Protein AF-A0A843IJA6-F1 (afdb_monomer_lite)

Radius of gyration: 14.26 Å; chains: 1; bounding box: 46×31×28 Å

Sequence (102 aa):
MIEELKTSKLIMPVEIESDNDEIDESFRFRPVKIMDENKKTFIPLYSDDSEVHGHTSAIDIYTKDLANMIEDNPENINGVVINPFSKFNVELPMDSFLKIFK

Structure (mmCIF, N/CA/C/O backbone):
data_AF-A0A843IJA6-F1
#
_entry.id   AF-A0A843IJA6-F1
#
loop_
_atom_site.group_PDB
_atom_site.id
_atom_site.type_symbol
_atom_site.label_atom_id
_atom_site.label_alt_id
_atom_site.label_comp_id
_atom_site.label_asym_id
_atom_site.label_entity_id
_atom_site.label_seq_id
_atom_site.pdbx_PDB_ins_code
_atom_site.Cartn_x
_atom_site.Cartn_y
_atom_site.Cartn_z
_atom_site.occupancy
_atom_site.B_iso_or_equiv
_atom_site.auth_seq_id
_atom_site.auth_comp_id
_atom_site.auth_asym_id
_atom_site.auth_atom_id
_atom_site.pdbx_PDB_model_num
ATOM 1 N N . MET A 1 1 ? -14.363 -8.504 -0.768 1.00 54.94 1 MET A N 1
ATOM 2 C CA . MET A 1 1 ? -13.396 -7.417 -0.512 1.00 54.94 1 MET A CA 1
ATOM 3 C C . MET A 1 1 ? -12.498 -7.683 0.696 1.00 54.94 1 MET A C 1
ATOM 5 O O . MET A 1 1 ? -11.358 -8.040 0.469 1.00 54.94 1 MET A O 1
ATOM 9 N N . ILE A 1 2 ? -12.952 -7.594 1.959 1.00 56.69 2 ILE A N 1
ATOM 10 C CA . ILE A 1 2 ? -12.057 -7.856 3.120 1.00 56.69 2 ILE A CA 1
ATOM 11 C C . ILE A 1 2 ? -11.558 -9.310 3.153 1.00 56.69 2 ILE A C 1
ATOM 13 O O . I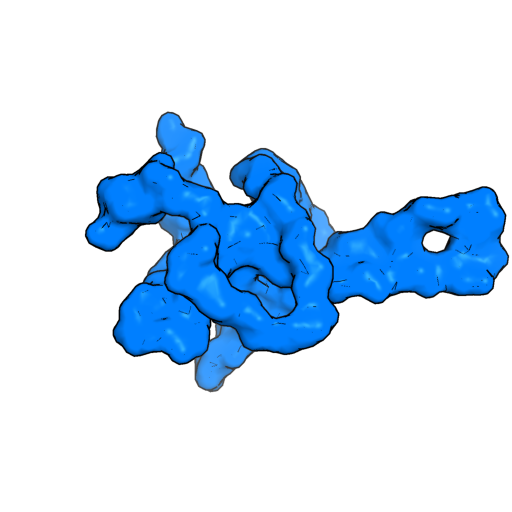LE A 1 2 ? -10.377 -9.539 3.371 1.00 56.69 2 ILE A O 1
ATOM 17 N N . GLU A 1 3 ? -12.431 -10.290 2.905 1.00 60.34 3 GLU A N 1
ATOM 18 C CA . GLU A 1 3 ? -12.026 -11.707 2.873 1.00 60.34 3 GLU A CA 1
ATOM 19 C C . GLU A 1 3 ? -11.083 -12.033 1.704 1.00 60.34 3 GLU A C 1
ATOM 21 O O . GLU A 1 3 ? -10.184 -12.845 1.860 1.00 60.34 3 GLU A O 1
ATOM 26 N N . GLU A 1 4 ? -11.227 -11.355 0.563 1.00 58.62 4 GLU A N 1
ATOM 27 C CA . GLU A 1 4 ? -10.324 -11.527 -0.588 1.00 58.62 4 GLU A CA 1
ATOM 28 C C . GLU A 1 4 ? -8.930 -10.960 -0.287 1.00 58.62 4 GLU A C 1
ATOM 30 O O . GLU A 1 4 ? -7.930 -11.591 -0.618 1.00 58.62 4 GLU A O 1
ATOM 35 N N . LEU A 1 5 ? -8.854 -9.825 0.423 1.00 62.31 5 LEU A N 1
ATOM 36 C CA . LEU A 1 5 ? -7.588 -9.246 0.890 1.00 62.31 5 LEU A CA 1
ATOM 37 C C . LEU A 1 5 ? -6.863 -10.116 1.922 1.00 62.31 5 LEU A C 1
ATOM 39 O O . LEU A 1 5 ? -5.648 -10.022 2.051 1.00 62.31 5 LEU A O 1
ATOM 43 N N . LYS A 1 6 ? -7.585 -10.954 2.675 1.00 64.12 6 LYS A N 1
ATOM 44 C CA . LYS A 1 6 ? -6.965 -11.875 3.640 1.00 64.12 6 LYS A CA 1
ATOM 45 C C . LYS A 1 6 ? -6.223 -13.0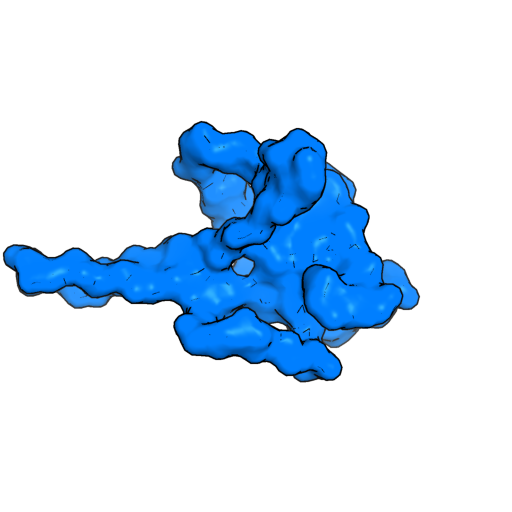25 2.964 1.00 64.12 6 LYS A C 1
ATOM 47 O O . LYS A 1 6 ? -5.358 -13.630 3.591 1.00 64.12 6 LYS A O 1
ATOM 52 N N . THR A 1 7 ? -6.591 -13.355 1.728 1.00 63.78 7 THR A N 1
ATOM 53 C CA . THR A 1 7 ? -6.003 -14.469 0.976 1.00 63.78 7 THR A CA 1
ATOM 54 C C . THR A 1 7 ? -5.085 -14.023 -0.158 1.00 63.78 7 THR A C 1
ATOM 56 O O . THR A 1 7 ? -4.353 -14.863 -0.675 1.00 63.78 7 THR A O 1
ATOM 59 N N . SER A 1 8 ? -5.113 -12.744 -0.547 1.00 68.00 8 SER A N 1
ATOM 60 C CA . SER A 1 8 ? -4.248 -12.202 -1.597 1.00 68.00 8 SER A CA 1
ATOM 61 C C . SER A 1 8 ? -2.857 -11.849 -1.072 1.00 68.00 8 SER A C 1
ATOM 63 O O . SER A 1 8 ? -2.673 -11.479 0.092 1.00 68.00 8 SER A O 1
ATOM 65 N N . LYS A 1 9 ? -1.854 -11.935 -1.950 1.00 76.62 9 LYS A N 1
ATOM 66 C CA . LYS A 1 9 ? -0.533 -11.361 -1.671 1.00 76.62 9 LYS A CA 1
ATOM 67 C C . LYS A 1 9 ? -0.547 -9.890 -2.055 1.00 76.62 9 LYS A C 1
ATOM 69 O O . LYS A 1 9 ? -0.935 -9.549 -3.168 1.00 76.62 9 LYS A O 1
ATOM 74 N N . LEU A 1 10 ? -0.131 -9.026 -1.134 1.00 79.94 10 LEU A N 1
ATOM 75 C CA . LEU A 1 10 ? 0.024 -7.601 -1.402 1.00 79.94 10 LEU A CA 1
ATOM 76 C C . LEU A 1 10 ? 1.480 -7.296 -1.741 1.00 79.94 10 LEU A C 1
ATOM 78 O O . LEU A 1 10 ? 2.386 -7.589 -0.967 1.00 79.94 10 LEU A O 1
ATOM 82 N N . ILE A 1 11 ? 1.673 -6.676 -2.895 1.00 83.00 11 ILE A N 1
ATOM 83 C CA . ILE A 1 11 ? 2.955 -6.317 -3.475 1.00 83.00 11 ILE A CA 1
ATOM 84 C C . ILE A 1 11 ? 3.141 -4.812 -3.324 1.00 83.00 11 ILE A C 1
ATOM 86 O O . ILE A 1 11 ? 2.307 -4.028 -3.787 1.00 83.00 11 ILE A O 1
ATOM 90 N N . MET A 1 12 ? 4.250 -4.404 -2.707 1.00 84.81 12 MET A N 1
ATOM 91 C CA . MET A 1 12 ? 4.619 -2.996 -2.607 1.00 84.81 12 MET A CA 1
ATOM 92 C C . MET A 1 12 ? 5.690 -2.658 -3.655 1.00 84.81 12 MET A C 1
ATOM 94 O O . MET A 1 12 ? 6.773 -3.251 -3.629 1.00 84.81 12 MET A O 1
ATOM 98 N N . PRO A 1 13 ? 5.425 -1.715 -4.575 1.00 83.94 13 PRO A N 1
ATOM 99 C CA . PRO A 1 13 ? 6.442 -1.213 -5.482 1.00 83.94 13 PRO A CA 1
ATOM 100 C C . PRO A 1 13 ? 7.457 -0.362 -4.716 1.00 83.94 13 PRO A C 1
ATOM 102 O O . PRO A 1 13 ? 7.097 0.494 -3.900 1.00 83.94 13 PRO A O 1
ATOM 105 N N . VAL A 1 14 ? 8.733 -0.572 -5.022 1.00 83.25 14 VAL A N 1
ATOM 106 C CA . VAL A 1 14 ? 9.833 0.203 -4.449 1.00 83.25 14 VAL A CA 1
ATOM 107 C C . VAL A 1 14 ? 10.720 0.790 -5.542 1.00 83.25 14 VAL A C 1
ATOM 109 O O . VAL A 1 14 ? 10.946 0.178 -6.590 1.00 83.25 14 VAL A O 1
ATOM 112 N N . GLU A 1 15 ? 11.234 1.982 -5.274 1.00 80.81 15 GLU A N 1
ATOM 113 C CA . GLU A 1 15 ? 12.359 2.577 -5.984 1.00 80.81 15 GLU A CA 1
ATOM 114 C C . GLU A 1 15 ? 13.657 2.058 -5.365 1.00 80.81 15 GLU A C 1
ATOM 116 O O . GLU A 1 15 ? 13.786 1.961 -4.140 1.00 80.81 15 GLU A O 1
ATOM 121 N N . ILE A 1 16 ? 14.605 1.694 -6.229 1.00 75.12 16 ILE A N 1
ATOM 122 C CA . ILE A 1 16 ? 15.925 1.216 -5.828 1.00 75.12 16 ILE A CA 1
ATOM 123 C C . ILE A 1 16 ? 16.924 2.322 -6.133 1.00 75.12 16 ILE A C 1
ATOM 125 O O . ILE A 1 16 ? 17.144 2.663 -7.296 1.00 75.12 16 ILE A O 1
ATOM 129 N N . GLU A 1 17 ? 17.546 2.848 -5.087 1.00 70.12 17 GLU A N 1
ATOM 130 C CA . GLU A 1 17 ? 18.701 3.729 -5.204 1.00 70.12 17 GLU A CA 1
ATOM 131 C C . GLU A 1 17 ? 19.970 2.916 -4.911 1.00 70.12 17 GLU A C 1
ATOM 133 O O . GLU A 1 17 ? 20.039 2.163 -3.934 1.00 70.12 17 GLU A O 1
ATOM 138 N N . SER A 1 18 ? 20.970 3.054 -5.782 1.00 61.56 18 SER A N 1
ATOM 139 C CA . SER A 1 18 ? 22.331 2.573 -5.549 1.00 61.56 18 SER A CA 1
ATOM 140 C C . SER A 1 18 ? 23.170 3.777 -5.138 1.00 61.56 18 SER A C 1
ATOM 142 O O . SER A 1 18 ? 23.319 4.718 -5.920 1.00 61.56 18 SER A O 1
ATOM 144 N N . ASP A 1 19 ? 23.702 3.755 -3.918 1.00 58.44 19 ASP A N 1
ATOM 145 C CA . ASP A 1 19 ? 24.738 4.704 -3.517 1.00 58.44 19 ASP A CA 1
ATOM 146 C C . ASP A 1 19 ? 26.025 4.297 -4.257 1.00 58.44 19 ASP A C 1
ATOM 148 O O . ASP A 1 19 ? 26.622 3.261 -3.983 1.00 58.44 19 ASP A O 1
ATOM 152 N N . ASN A 1 20 ? 26.405 5.066 -5.277 1.00 57.81 20 ASN A N 1
ATOM 153 C CA . ASN A 1 20 ? 27.426 4.683 -6.262 1.00 57.81 20 ASN A CA 1
ATOM 154 C C . ASN A 1 20 ? 28.875 4.999 -5.834 1.00 57.81 20 ASN A C 1
ATOM 156 O O . ASN A 1 20 ? 29.767 4.983 -6.680 1.00 57.81 20 ASN A O 1
ATOM 160 N N . ASP A 1 21 ? 29.123 5.292 -4.552 1.00 57.56 21 ASP A N 1
ATOM 161 C CA . ASP A 1 21 ? 30.400 5.875 -4.101 1.00 57.56 21 ASP A CA 1
ATOM 162 C C . ASP A 1 21 ? 31.119 5.127 -2.962 1.00 57.56 21 ASP A C 1
ATOM 164 O O . ASP A 1 21 ? 32.267 5.455 -2.660 1.00 57.56 21 ASP A O 1
ATOM 168 N N . GLU A 1 22 ? 30.535 4.088 -2.359 1.00 51.62 22 GLU A N 1
ATOM 169 C CA . GLU A 1 22 ? 31.228 3.280 -1.346 1.00 51.62 22 GLU A CA 1
ATOM 170 C C . GLU A 1 22 ? 31.141 1.786 -1.674 1.00 51.62 22 GLU A C 1
ATOM 172 O O . GLU A 1 22 ? 30.159 1.306 -2.232 1.00 51.62 22 GLU A O 1
ATOM 177 N N . ILE A 1 23 ? 32.201 1.040 -1.342 1.00 53.53 23 ILE A N 1
ATOM 178 C CA . ILE A 1 23 ? 32.294 -0.430 -1.432 1.00 53.53 23 ILE A CA 1
ATOM 179 C C . ILE A 1 23 ? 31.419 -1.045 -0.320 1.00 53.53 23 ILE A C 1
ATOM 181 O O . ILE A 1 23 ? 31.881 -1.811 0.521 1.00 53.53 23 ILE A O 1
ATOM 185 N N . ASP A 1 24 ? 30.162 -0.630 -0.266 1.00 50.09 24 ASP A N 1
ATOM 186 C CA . ASP A 1 24 ? 29.114 -1.191 0.563 1.00 50.09 24 ASP A CA 1
ATOM 187 C C . ASP A 1 24 ? 27.891 -1.322 -0.343 1.00 50.09 24 ASP A C 1
ATOM 189 O O . ASP A 1 24 ? 27.225 -0.344 -0.673 1.00 50.09 24 ASP A O 1
ATOM 193 N N . GLU A 1 25 ? 27.642 -2.540 -0.823 1.00 50.59 25 GLU A N 1
ATOM 194 C CA . GLU A 1 25 ? 26.567 -2.890 -1.763 1.00 50.59 25 GLU A CA 1
ATOM 195 C C . GLU A 1 25 ? 25.174 -2.823 -1.096 1.00 50.59 25 GLU A C 1
ATOM 197 O O . GLU A 1 25 ? 24.322 -3.695 -1.286 1.00 50.59 25 GLU A O 1
ATOM 202 N N . SER A 1 26 ? 24.923 -1.813 -0.262 1.00 53.00 26 SER A N 1
ATOM 203 C CA . SER A 1 26 ? 23.641 -1.624 0.401 1.00 53.00 26 SER A CA 1
ATOM 204 C C . SER A 1 26 ? 22.673 -0.905 -0.540 1.00 53.00 26 SER A C 1
ATOM 206 O O . SER A 1 26 ? 22.666 0.314 -0.696 1.00 53.00 26 SER A O 1
ATOM 208 N N . PHE A 1 27 ? 21.819 -1.683 -1.205 1.00 61.81 27 PHE A N 1
ATOM 209 C CA . PHE A 1 27 ? 20.677 -1.123 -1.922 1.00 61.81 27 PHE A CA 1
ATOM 210 C C . PHE A 1 27 ? 19.725 -0.454 -0.931 1.00 61.81 27 PHE A C 1
ATOM 212 O O . PHE A 1 27 ? 19.280 -1.077 0.040 1.00 61.81 27 PHE A O 1
ATOM 219 N N . ARG A 1 28 ? 19.369 0.807 -1.196 1.00 69.12 28 ARG A N 1
ATOM 220 C CA . ARG A 1 28 ? 18.309 1.494 -0.456 1.00 69.12 28 ARG A CA 1
ATOM 221 C C . ARG A 1 28 ? 17.000 1.329 -1.208 1.00 69.12 28 ARG A C 1
ATOM 223 O O . ARG A 1 28 ? 16.867 1.752 -2.355 1.00 69.12 28 ARG A O 1
ATOM 230 N N . PHE A 1 29 ? 16.030 0.720 -0.537 1.00 74.69 29 PHE A N 1
ATOM 231 C CA . PHE A 1 29 ? 14.683 0.529 -1.059 1.00 74.69 29 PHE A CA 1
ATOM 232 C C . PHE A 1 29 ? 13.754 1.575 -0.459 1.00 74.69 29 PHE A C 1
ATOM 234 O O . PHE A 1 29 ? 13.632 1.677 0.764 1.00 74.69 29 PHE A O 1
ATOM 241 N N . ARG A 1 30 ? 13.076 2.342 -1.312 1.00 77.31 30 ARG A N 1
ATOM 242 C CA . ARG A 1 30 ? 12.075 3.324 -0.884 1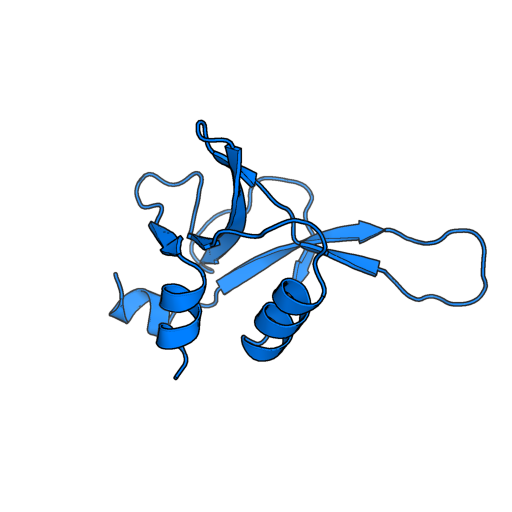.00 77.31 30 ARG A CA 1
ATOM 243 C C . ARG A 1 30 ? 10.711 2.958 -1.459 1.00 77.31 30 ARG A C 1
ATOM 245 O O . ARG A 1 30 ? 10.636 2.701 -2.656 1.00 77.31 30 ARG A O 1
ATOM 252 N N . PRO A 1 31 ? 9.626 2.932 -0.664 1.00 80.62 31 PRO A N 1
ATOM 253 C CA . PRO A 1 31 ? 8.292 2.714 -1.201 1.00 80.62 31 PRO A CA 1
ATOM 254 C C . PRO A 1 31 ? 7.972 3.819 -2.191 1.00 80.62 31 PRO A C 1
ATOM 256 O O . PRO A 1 31 ? 8.186 4.997 -1.887 1.00 80.62 31 PRO A O 1
ATOM 259 N N . VAL A 1 32 ? 7.412 3.444 -3.337 1.00 85.88 32 VAL A N 1
ATOM 260 C CA . VAL A 1 32 ? 6.761 4.431 -4.198 1.00 85.88 32 VAL A CA 1
ATOM 261 C C . VAL A 1 32 ? 5.633 5.070 -3.394 1.00 85.88 32 VAL A C 1
ATOM 263 O O . VAL A 1 32 ? 4.941 4.403 -2.624 1.00 85.88 32 VAL A O 1
ATOM 266 N N . LYS A 1 33 ? 5.437 6.372 -3.569 1.00 88.44 33 LYS A N 1
ATOM 267 C CA . LYS A 1 33 ? 4.356 7.121 -2.931 1.00 88.44 33 LYS A CA 1
ATOM 268 C C . LYS A 1 33 ? 3.501 7.758 -4.012 1.00 88.44 33 LYS A C 1
ATOM 270 O O . LYS A 1 33 ? 4.023 8.230 -5.019 1.00 88.44 33 LYS A O 1
ATOM 275 N N . ILE A 1 34 ? 2.193 7.796 -3.792 1.00 89.88 34 ILE A N 1
ATOM 276 C CA . ILE A 1 34 ? 1.278 8.579 -4.622 1.00 89.88 34 ILE A CA 1
ATOM 277 C C . ILE A 1 34 ? 0.583 9.632 -3.769 1.00 89.88 34 ILE A C 1
ATOM 279 O O . ILE A 1 34 ? 0.462 9.481 -2.553 1.00 89.88 34 ILE A O 1
ATOM 283 N N . MET A 1 35 ? 0.136 10.702 -4.414 1.00 92.06 35 MET A N 1
ATOM 284 C CA . MET A 1 35 ? -0.542 11.806 -3.754 1.00 92.06 35 MET A CA 1
ATOM 285 C C . MET A 1 35 ? -1.929 11.996 -4.364 1.00 92.06 35 MET A C 1
ATOM 287 O O . MET A 1 35 ? -2.060 12.013 -5.589 1.00 92.06 35 MET A O 1
ATOM 291 N N . ASP A 1 36 ? -2.947 12.130 -3.516 1.00 88.44 36 ASP A N 1
ATOM 292 C CA . ASP A 1 36 ? -4.307 12.441 -3.963 1.00 88.44 36 ASP A CA 1
ATOM 293 C C . ASP A 1 36 ? -4.484 13.944 -4.263 1.00 88.44 36 ASP A C 1
ATOM 295 O O . ASP A 1 36 ? -3.603 14.780 -4.032 1.00 88.44 36 ASP A O 1
ATOM 299 N N . GLU A 1 37 ? -5.665 14.316 -4.757 1.00 89.12 37 GLU A N 1
ATOM 300 C CA . GLU A 1 37 ? -6.032 15.715 -5.022 1.00 89.12 37 GLU A CA 1
ATOM 301 C C . GLU A 1 37 ? -6.025 16.610 -3.766 1.00 89.12 37 GLU A C 1
ATOM 303 O O . GLU A 1 37 ? -5.858 17.828 -3.864 1.00 89.12 37 GLU A O 1
ATOM 308 N N . ASN A 1 38 ? -6.147 16.010 -2.579 1.00 89.75 38 ASN A N 1
ATOM 309 C CA . ASN A 1 38 ? -6.127 16.682 -1.282 1.00 89.75 38 ASN A CA 1
ATOM 310 C C . ASN A 1 38 ? -4.719 16.756 -0.669 1.00 89.75 38 ASN A C 1
ATOM 312 O O . ASN A 1 38 ? -4.580 17.178 0.482 1.00 89.75 38 ASN A O 1
ATOM 316 N N . LYS A 1 39 ? -3.677 16.386 -1.428 1.00 90.06 39 LYS A N 1
ATOM 317 C CA . LYS A 1 39 ? -2.274 16.338 -0.991 1.00 90.06 39 LYS A CA 1
ATOM 318 C C . LYS A 1 39 ? -2.002 15.348 0.144 1.00 90.06 39 LYS A C 1
ATOM 320 O O . LYS A 1 39 ? -1.076 15.552 0.929 1.00 90.06 39 LYS A O 1
ATOM 325 N N . LYS A 1 40 ? -2.806 14.293 0.257 1.00 89.44 40 LYS A N 1
ATOM 326 C CA . LYS A 1 40 ? -2.524 13.168 1.147 1.00 89.44 40 LYS A CA 1
ATOM 327 C C . LYS A 1 40 ? -1.608 12.180 0.447 1.00 89.44 40 LYS A C 1
ATOM 329 O O . LYS A 1 40 ? -1.811 11.862 -0.723 1.00 89.44 40 LYS A O 1
ATOM 334 N N . THR A 1 41 ? -0.632 11.680 1.188 1.00 90.19 41 THR A N 1
ATOM 335 C CA . THR A 1 41 ? 0.375 10.745 0.697 1.00 90.19 41 THR A CA 1
ATOM 336 C C . THR A 1 41 ? -0.021 9.319 1.051 1.00 90.19 41 THR A C 1
ATOM 338 O O . THR A 1 41 ? -0.282 9.009 2.217 1.00 90.19 41 THR A O 1
ATOM 341 N N . PHE A 1 42 ? -0.021 8.438 0.053 1.00 89.25 42 PHE A N 1
ATOM 342 C CA . PHE A 1 42 ? -0.384 7.032 0.193 1.00 89.25 42 PHE A CA 1
ATOM 343 C C . PHE A 1 42 ? 0.704 6.109 -0.347 1.00 89.25 42 PHE A C 1
ATOM 345 O O . PHE A 1 42 ? 1.363 6.417 -1.343 1.00 89.25 42 PHE A O 1
ATOM 352 N N . ILE A 1 43 ? 0.838 4.942 0.284 1.00 88.75 43 ILE A N 1
ATOM 353 C CA . ILE A 1 43 ? 1.623 3.826 -0.253 1.00 88.75 43 ILE A CA 1
ATOM 354 C C . ILE A 1 43 ? 0.706 2.981 -1.152 1.00 88.75 43 ILE A C 1
ATOM 356 O O . ILE A 1 43 ? -0.306 2.468 -0.663 1.00 88.75 43 ILE A O 1
ATOM 360 N N . PRO A 1 44 ? 1.018 2.816 -2.446 1.00 88.56 44 PRO A N 1
ATOM 361 C CA . PRO A 1 44 ? 0.283 1.915 -3.312 1.00 88.56 44 PRO A CA 1
ATOM 362 C C . PRO A 1 44 ? 0.650 0.461 -2.998 1.00 88.56 44 PRO A C 1
ATOM 364 O O . PRO A 1 44 ? 1.823 0.121 -2.877 1.00 88.56 44 PRO A O 1
ATOM 367 N N . LEU A 1 45 ? -0.351 -0.406 -2.905 1.00 86.69 45 LEU A N 1
ATOM 368 C CA . LEU A 1 45 ? -0.197 -1.853 -2.792 1.00 86.69 45 LEU A CA 1
ATOM 369 C C . LEU A 1 45 ? -0.964 -2.515 -3.934 1.00 86.69 45 LEU A C 1
ATOM 371 O O . LEU A 1 45 ? -2.063 -2.083 -4.271 1.00 86.69 45 LEU A O 1
ATOM 375 N N . TYR A 1 46 ? -0.416 -3.570 -4.517 1.00 84.50 46 TYR A N 1
ATOM 376 C CA . TYR A 1 46 ? -1.067 -4.320 -5.588 1.00 84.50 46 TYR A CA 1
ATOM 377 C C . TYR A 1 46 ? -1.376 -5.727 -5.109 1.00 84.50 46 TYR A C 1
ATOM 379 O O . TYR A 1 46 ? -0.530 -6.356 -4.488 1.00 84.50 46 TYR A O 1
ATOM 387 N N . SER A 1 47 ? -2.571 -6.237 -5.385 1.00 79.81 47 SER A N 1
ATOM 388 C CA . SER A 1 47 ? -2.802 -7.677 -5.255 1.00 79.81 47 SER A CA 1
ATOM 389 C C . SER A 1 47 ? -2.022 -8.434 -6.333 1.00 79.81 47 SER A C 1
ATOM 391 O O . SER A 1 47 ? -1.789 -7.899 -7.415 1.00 79.81 47 SER A O 1
ATOM 393 N N . ASP A 1 48 ? -1.716 -9.698 -6.077 1.00 74.50 48 ASP A N 1
ATOM 394 C CA . ASP A 1 48 ? -1.154 -10.654 -7.038 1.00 74.50 48 ASP A CA 1
ATOM 395 C C . ASP A 1 48 ? -1.953 -10.797 -8.346 1.00 74.50 48 ASP A C 1
ATOM 397 O O . ASP A 1 48 ? -1.371 -11.110 -9.382 1.00 74.50 48 ASP A O 1
ATOM 401 N N . ASP A 1 49 ? -3.250 -10.487 -8.327 1.00 69.81 49 ASP A N 1
ATOM 402 C CA . ASP A 1 49 ? -4.119 -10.480 -9.514 1.00 69.81 49 ASP A CA 1
ATOM 403 C C . ASP A 1 49 ? -4.123 -9.150 -10.300 1.00 69.81 49 ASP A C 1
ATOM 405 O O . ASP A 1 49 ? -4.915 -8.974 -1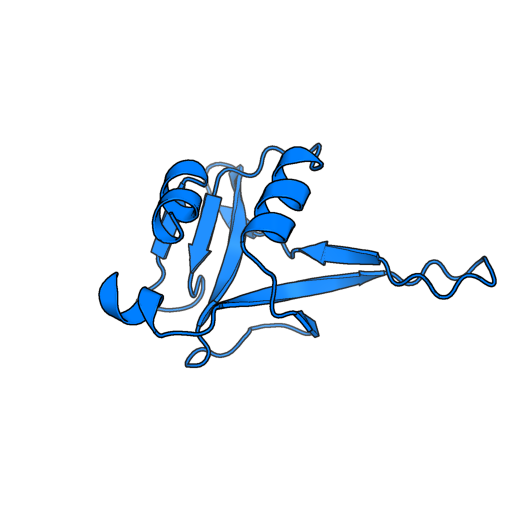1.229 1.00 69.81 49 ASP A O 1
ATOM 409 N N . SER A 1 50 ? -3.303 -8.163 -9.920 1.00 71.25 50 SER A N 1
ATOM 410 C CA . SER A 1 50 ? -3.275 -6.837 -10.557 1.00 71.25 50 SER A CA 1
ATOM 411 C C . SER A 1 50 ? -1.923 -6.513 -11.185 1.00 71.25 50 SER A C 1
ATOM 413 O O . SER A 1 50 ? -0.867 -6.805 -10.630 1.00 71.25 50 SER A O 1
ATOM 415 N N . GLU A 1 51 ? -1.957 -5.857 -12.347 1.00 69.25 51 GLU A N 1
ATOM 416 C CA . GLU A 1 51 ? -0.748 -5.362 -13.005 1.00 69.25 51 GLU A CA 1
ATOM 417 C C . GLU A 1 51 ? -0.166 -4.168 -12.236 1.00 69.25 51 GLU A C 1
ATOM 419 O O . GLU A 1 51 ? -0.859 -3.193 -11.932 1.00 69.25 51 GLU A O 1
ATOM 424 N N . VAL A 1 52 ? 1.133 -4.236 -11.943 1.00 70.25 52 VAL A N 1
ATOM 425 C CA . VAL A 1 52 ? 1.890 -3.117 -11.379 1.00 70.25 52 VAL A CA 1
ATOM 426 C C . VAL A 1 52 ? 2.289 -2.186 -12.522 1.00 70.25 52 VAL A C 1
ATOM 428 O O . VAL A 1 52 ? 3.002 -2.585 -13.443 1.00 70.25 52 VAL A O 1
ATOM 431 N N . HIS A 1 53 ? 1.835 -0.935 -12.482 1.00 64.19 53 HIS A N 1
ATOM 432 C CA . HIS A 1 53 ? 2.184 0.054 -13.500 1.00 64.19 53 HIS A CA 1
ATOM 433 C C . HIS A 1 53 ? 3.510 0.756 -13.149 1.00 64.19 53 HIS A C 1
ATOM 435 O O . HIS A 1 53 ? 3.580 1.475 -12.156 1.00 64.19 53 HIS A O 1
ATOM 441 N N . GLY A 1 54 ? 4.546 0.583 -13.983 1.00 61.81 54 GLY A N 1
ATOM 442 C CA . GLY A 1 54 ? 5.853 1.255 -13.857 1.00 61.81 54 GLY A CA 1
ATOM 443 C C . GLY A 1 54 ? 7.061 0.303 -13.873 1.00 61.81 54 GLY A C 1
ATOM 444 O O . GLY A 1 54 ? 6.910 -0.914 -13.913 1.00 61.81 54 GLY A O 1
ATOM 445 N N . HIS A 1 55 ? 8.282 0.852 -13.862 1.00 49.94 55 HIS A N 1
ATOM 446 C CA . HIS A 1 55 ? 9.529 0.090 -13.673 1.00 49.94 55 HIS A CA 1
ATOM 447 C C . HIS A 1 55 ? 9.861 -0.003 -12.184 1.00 49.94 55 HIS A C 1
ATOM 449 O O . HIS A 1 55 ? 10.773 0.658 -11.698 1.00 49.94 55 HIS A O 1
ATOM 455 N N . THR A 1 56 ? 9.085 -0.784 -11.444 1.00 54.62 56 THR A N 1
ATOM 456 C CA . THR A 1 56 ? 9.270 -0.930 -9.998 1.00 54.62 56 THR A CA 1
ATOM 457 C C . THR A 1 56 ? 9.626 -2.371 -9.690 1.00 54.62 56 THR A C 1
ATOM 459 O O . THR A 1 56 ? 8.937 -3.288 -10.138 1.00 54.62 56 THR A O 1
ATOM 462 N N . SER A 1 57 ? 10.689 -2.578 -8.919 1.00 56.84 57 SER A N 1
ATOM 463 C CA . SER A 1 57 ? 10.902 -3.884 -8.301 1.00 56.84 57 SER A CA 1
ATOM 464 C C . SER A 1 57 ? 9.838 -4.089 -7.221 1.00 56.84 57 SER A C 1
ATOM 466 O O . SER A 1 57 ? 9.367 -3.129 -6.609 1.00 56.84 57 SER A O 1
ATOM 468 N N . ALA A 1 58 ? 9.431 -5.336 -7.026 1.00 55.53 58 ALA A N 1
ATOM 469 C CA . ALA A 1 58 ? 8.408 -5.730 -6.071 1.00 55.53 58 ALA A CA 1
ATOM 470 C C . ALA A 1 58 ? 9.070 -6.447 -4.894 1.00 55.53 58 ALA A C 1
ATOM 472 O O . ALA A 1 58 ? 9.865 -7.363 -5.108 1.00 55.53 58 ALA A O 1
ATOM 473 N N . ILE A 1 59 ? 8.743 -6.042 -3.666 1.00 60.03 59 ILE A N 1
ATOM 474 C CA . ILE A 1 59 ? 9.173 -6.741 -2.452 1.00 60.03 59 ILE A CA 1
ATOM 475 C C . ILE A 1 59 ? 7.930 -7.200 -1.692 1.00 60.03 59 ILE A C 1
ATOM 477 O O . ILE A 1 59 ? 7.019 -6.407 -1.440 1.00 60.03 59 ILE A O 1
ATOM 481 N N . ASP A 1 60 ? 7.917 -8.479 -1.312 1.00 59.78 60 ASP A N 1
ATOM 482 C CA . ASP A 1 60 ? 7.009 -8.994 -0.288 1.00 59.78 60 ASP A CA 1
ATOM 483 C C . ASP A 1 60 ? 7.446 -8.393 1.053 1.00 59.78 60 ASP A C 1
ATOM 485 O O . ASP A 1 60 ? 8.504 -8.745 1.578 1.00 59.78 60 ASP A O 1
ATOM 489 N N . ILE A 1 61 ? 6.668 -7.453 1.594 1.00 63.03 61 ILE A N 1
ATOM 490 C CA . ILE A 1 61 ? 6.999 -6.791 2.859 1.00 63.03 61 ILE A CA 1
ATOM 491 C C . ILE A 1 61 ? 6.109 -7.312 3.984 1.00 63.03 61 ILE A C 1
ATOM 493 O O . ILE A 1 61 ? 4.886 -7.400 3.850 1.00 63.03 61 ILE A O 1
ATOM 497 N N . TYR A 1 62 ? 6.717 -7.652 5.121 1.00 64.38 62 TYR A N 1
ATOM 498 C CA . TYR A 1 62 ? 5.947 -7.978 6.313 1.00 64.38 62 TYR A CA 1
ATOM 499 C C . TYR A 1 62 ? 5.287 -6.712 6.856 1.00 64.38 62 TYR A C 1
ATOM 501 O O . TYR A 1 62 ? 5.875 -5.631 6.857 1.00 64.38 62 TYR A O 1
ATOM 509 N N . THR A 1 63 ? 4.085 -6.845 7.419 1.00 63.41 63 THR A N 1
ATOM 510 C CA . THR A 1 63 ? 3.341 -5.725 8.019 1.00 63.41 63 THR A CA 1
ATOM 511 C C . THR A 1 63 ? 4.164 -4.950 9.055 1.00 63.41 63 THR A C 1
ATOM 513 O O . THR A 1 63 ? 4.001 -3.742 9.198 1.00 63.41 63 THR A O 1
ATOM 516 N N . LYS A 1 64 ? 5.073 -5.633 9.765 1.00 63.88 64 LYS A N 1
ATOM 517 C CA . LYS A 1 64 ? 5.994 -5.014 10.725 1.00 63.88 64 LYS A CA 1
ATOM 518 C C . LYS A 1 64 ? 7.007 -4.088 10.050 1.00 63.88 64 LYS A C 1
ATOM 520 O O . LYS A 1 64 ? 7.260 -3.005 10.561 1.00 63.88 64 LYS A O 1
ATOM 525 N N . ASP A 1 65 ? 7.558 -4.500 8.916 1.00 66.50 65 ASP A N 1
ATOM 526 C CA . ASP A 1 65 ? 8.541 -3.703 8.184 1.00 66.50 65 ASP A CA 1
ATOM 527 C C . ASP A 1 65 ? 7.869 -2.477 7.570 1.00 66.50 65 ASP A C 1
ATOM 529 O O . ASP A 1 65 ? 8.395 -1.376 7.679 1.00 66.50 65 ASP A O 1
ATOM 533 N N . LEU A 1 66 ? 6.644 -2.630 7.054 1.00 70.19 66 LEU A N 1
ATOM 534 C CA . LEU A 1 66 ? 5.836 -1.493 6.620 1.00 70.19 66 LEU A CA 1
ATOM 535 C C . LEU A 1 66 ? 5.579 -0.503 7.767 1.00 70.19 66 LEU A C 1
ATOM 537 O O . LEU A 1 66 ? 5.731 0.699 7.573 1.00 70.19 66 LEU A O 1
ATOM 541 N N . ALA A 1 67 ? 5.211 -0.996 8.956 1.00 66.94 67 ALA A N 1
ATOM 542 C CA . ALA A 1 67 ? 4.989 -0.154 10.131 1.00 66.94 67 ALA A CA 1
ATOM 543 C C . ALA A 1 67 ? 6.253 0.632 10.516 1.00 66.94 67 ALA A C 1
ATOM 545 O O . ALA A 1 67 ? 6.180 1.847 10.675 1.00 66.94 67 ALA A O 1
ATOM 546 N N . ASN A 1 68 ? 7.412 -0.031 10.561 1.00 68.19 68 ASN A N 1
ATOM 547 C CA . ASN A 1 68 ? 8.691 0.630 10.828 1.00 68.19 68 ASN A CA 1
ATOM 548 C C . ASN A 1 68 ? 9.014 1.695 9.762 1.00 68.19 68 ASN A C 1
ATOM 550 O O . ASN A 1 68 ? 9.399 2.807 10.099 1.00 68.19 68 ASN A O 1
ATOM 554 N N . MET A 1 69 ? 8.779 1.406 8.474 1.00 68.62 69 MET A N 1
ATOM 555 C CA . MET A 1 69 ? 8.997 2.374 7.385 1.00 68.62 69 MET A CA 1
ATOM 556 C C . MET A 1 69 ? 8.105 3.616 7.475 1.00 68.62 69 MET A C 1
ATOM 558 O O . MET A 1 69 ? 8.448 4.658 6.911 1.00 68.62 69 MET A O 1
ATOM 562 N N . ILE A 1 70 ? 6.945 3.499 8.121 1.00 68.00 70 ILE A N 1
ATOM 563 C CA . ILE A 1 70 ? 6.042 4.622 8.382 1.00 68.00 70 ILE A CA 1
ATOM 564 C C . ILE A 1 70 ? 6.526 5.410 9.597 1.00 68.00 70 ILE A C 1
ATOM 566 O O . ILE A 1 70 ? 6.552 6.636 9.536 1.00 68.00 70 ILE A O 1
ATOM 570 N N . GLU A 1 71 ? 6.922 4.725 10.672 1.00 66.81 71 GLU A N 1
ATOM 571 C CA . GLU A 1 71 ? 7.455 5.359 11.886 1.00 66.81 71 GLU A CA 1
ATOM 572 C C . GLU A 1 71 ? 8.755 6.132 11.612 1.00 66.81 71 GLU A C 1
ATOM 574 O O . GLU A 1 71 ? 8.940 7.226 12.145 1.00 66.81 71 GLU A O 1
ATOM 579 N N . ASP A 1 72 ? 9.598 5.621 10.712 1.00 62.78 72 ASP A N 1
ATOM 580 C CA . ASP A 1 72 ? 10.872 6.234 10.323 1.00 62.78 72 ASP A CA 1
ATOM 581 C C . ASP A 1 72 ? 10.737 7.268 9.180 1.00 62.78 72 ASP A C 1
ATOM 583 O O . ASP A 1 72 ? 11.738 7.844 8.740 1.00 62.78 72 ASP A O 1
ATOM 587 N N . ASN A 1 73 ? 9.524 7.534 8.667 1.00 63.66 73 ASN A N 1
ATOM 588 C CA . ASN A 1 73 ? 9.325 8.460 7.547 1.00 63.66 73 ASN A CA 1
ATOM 589 C C . ASN A 1 73 ? 9.103 9.912 8.015 1.00 63.66 73 ASN A C 1
ATOM 591 O O . ASN A 1 73 ? 8.126 10.189 8.709 1.00 63.66 73 ASN A O 1
ATOM 595 N N . PRO A 1 74 ? 9.909 10.889 7.555 1.00 56.72 74 PRO A N 1
ATOM 596 C CA . PRO A 1 74 ? 9.662 12.310 7.824 1.00 56.72 74 PRO A CA 1
ATOM 597 C C . PRO A 1 74 ? 8.466 12.874 7.035 1.00 56.72 74 PRO A C 1
ATOM 599 O O . PRO A 1 74 ? 7.981 13.967 7.327 1.00 56.72 74 PRO A O 1
ATOM 602 N N . GLU A 1 75 ? 7.992 12.151 6.019 1.00 63.84 75 GLU A N 1
ATOM 603 C CA . GLU A 1 75 ? 6.824 12.521 5.226 1.00 63.84 75 GLU A CA 1
ATOM 604 C C . GLU A 1 75 ? 5.584 11.846 5.817 1.00 63.84 75 GLU A C 1
ATOM 606 O O . GLU A 1 75 ? 5.501 10.623 5.829 1.00 63.84 75 GLU A O 1
ATOM 611 N N . ASN A 1 76 ? 4.619 12.629 6.307 1.00 74.81 76 ASN A N 1
ATOM 612 C CA . ASN A 1 76 ? 3.375 12.130 6.906 1.00 74.81 76 ASN A CA 1
ATOM 613 C C . ASN A 1 76 ? 2.590 11.223 5.936 1.00 74.81 76 ASN A C 1
ATOM 615 O O . ASN A 1 76 ? 1.790 11.710 5.135 1.00 74.81 76 ASN A O 1
ATOM 619 N N . ILE A 1 77 ? 2.787 9.904 6.019 1.00 84.31 77 ILE A N 1
ATOM 620 C CA . ILE A 1 77 ? 2.023 8.915 5.249 1.00 84.31 77 ILE A CA 1
ATOM 621 C C . ILE A 1 77 ? 0.623 8.795 5.859 1.00 84.31 77 ILE A C 1
ATOM 623 O O . ILE A 1 77 ? 0.464 8.473 7.035 1.00 84.31 77 ILE A O 1
ATOM 627 N N . ASN A 1 78 ? -0.413 9.049 5.059 1.00 88.81 78 ASN A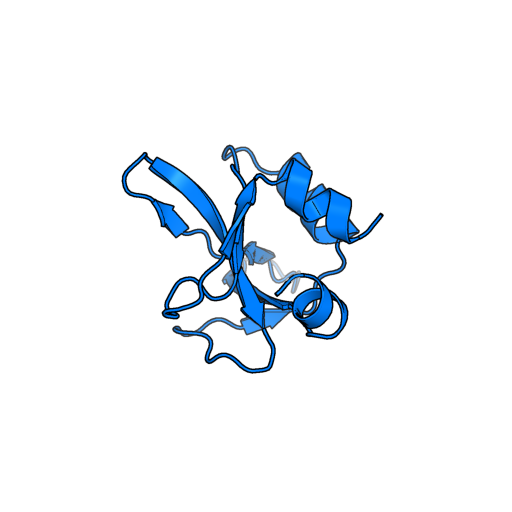 N 1
ATOM 628 C CA . ASN A 1 78 ? -1.801 9.058 5.524 1.00 88.81 78 ASN A CA 1
ATOM 629 C C . ASN A 1 78 ? -2.447 7.667 5.508 1.00 88.81 78 ASN A C 1
ATOM 631 O O . ASN A 1 78 ? -3.374 7.396 6.277 1.00 88.81 78 ASN A O 1
ATOM 635 N N . GLY A 1 79 ? -1.983 6.785 4.627 1.00 88.25 79 GLY A N 1
ATOM 636 C CA . GLY A 1 79 ? -2.602 5.487 4.433 1.00 88.25 79 GLY A CA 1
ATOM 637 C C . GLY A 1 79 ? -1.971 4.666 3.327 1.00 88.25 79 GLY A C 1
ATOM 638 O O . GLY A 1 79 ? -0.906 4.993 2.801 1.00 88.25 79 GLY A O 1
ATOM 639 N N . VAL A 1 80 ? -2.671 3.597 2.972 1.00 87.56 80 VAL A N 1
ATOM 640 C CA . VAL A 1 80 ? -2.359 2.775 1.808 1.00 87.56 80 VAL A CA 1
ATOM 641 C C . VAL A 1 80 ? -3.509 2.843 0.816 1.00 87.56 80 VAL A C 1
ATOM 643 O O . VAL A 1 80 ? -4.661 3.059 1.196 1.00 87.56 80 VAL A O 1
ATOM 646 N N . VAL A 1 81 ? -3.198 2.618 -0.450 1.00 89.12 81 VAL A N 1
ATOM 647 C CA . VAL A 1 81 ? -4.192 2.443 -1.503 1.00 89.12 81 VAL A CA 1
ATOM 648 C C . VAL A 1 81 ? -3.924 1.133 -2.219 1.00 89.12 81 VAL A C 1
ATOM 650 O O . VAL A 1 81 ? -2.833 0.904 -2.731 1.00 89.12 81 VAL A O 1
ATOM 653 N N . ILE A 1 82 ? -4.910 0.247 -2.231 1.00 85.75 82 ILE A N 1
ATOM 654 C CA . ILE A 1 82 ? -4.804 -1.062 -2.867 1.00 85.75 82 ILE A CA 1
ATOM 655 C C . ILE A 1 82 ? -5.340 -0.952 -4.291 1.00 85.75 82 ILE A C 1
ATOM 657 O O . ILE A 1 82 ? -6.440 -0.439 -4.491 1.00 85.75 82 ILE A O 1
ATOM 661 N N . ASN A 1 83 ? -4.577 -1.445 -5.266 1.00 86.12 83 ASN A N 1
ATOM 662 C CA . ASN A 1 83 ? -4.884 -1.422 -6.696 1.00 86.12 83 ASN A CA 1
ATOM 663 C C . ASN A 1 83 ? -5.290 -0.017 -7.198 1.00 86.12 83 ASN A C 1
ATOM 665 O O . ASN A 1 83 ? -6.356 0.121 -7.800 1.00 86.12 83 ASN A O 1
ATOM 669 N N . PRO A 1 84 ? -4.471 1.033 -6.976 1.00 84.19 84 PRO A N 1
ATOM 670 C CA . PRO A 1 84 ? -4.850 2.444 -7.168 1.00 84.19 84 PRO A CA 1
ATOM 671 C C . PRO A 1 84 ? -5.367 2.791 -8.568 1.00 84.19 84 PRO A C 1
ATOM 673 O O . PRO A 1 84 ? -6.211 3.669 -8.719 1.00 84.19 84 PRO A O 1
ATOM 676 N N . PHE A 1 85 ? -4.887 2.093 -9.596 1.00 84.56 85 PHE A N 1
ATOM 677 C CA . PHE A 1 85 ? -5.258 2.340 -10.993 1.00 84.56 85 PHE A CA 1
ATOM 678 C C . PHE A 1 85 ? -6.379 1.417 -11.500 1.00 84.56 85 PHE A C 1
ATOM 680 O O . PHE A 1 85 ? -6.756 1.462 -12.671 1.00 84.56 85 PHE A O 1
ATOM 687 N N . SER A 1 86 ? -6.942 0.592 -10.614 1.00 81.81 86 SER A N 1
ATOM 688 C CA . SER A 1 86 ? -8.096 -0.258 -10.893 1.00 81.81 86 SER A CA 1
ATOM 689 C C . SER A 1 86 ? -9.414 0.468 -10.615 1.00 81.81 86 SER A C 1
ATOM 691 O O . SER A 1 86 ? -9.511 1.361 -9.770 1.00 81.81 86 SER A O 1
ATOM 693 N N . LYS A 1 87 ? -10.484 0.002 -11.273 1.00 80.56 87 LYS A N 1
ATOM 694 C CA . LYS A 1 87 ? -11.872 0.384 -10.955 1.00 80.56 87 LYS A CA 1
ATOM 695 C C . LYS A 1 87 ? -12.294 -0.024 -9.539 1.00 80.56 87 LYS A C 1
ATOM 697 O O . LYS A 1 87 ? -13.277 0.506 -9.035 1.00 80.56 87 LYS A O 1
ATOM 702 N N . PHE A 1 88 ? -11.580 -0.969 -8.930 1.00 79.75 88 PHE A N 1
ATOM 703 C CA . PHE A 1 88 ? -11.847 -1.498 -7.593 1.00 79.75 88 PHE A CA 1
ATOM 704 C C . PHE A 1 88 ? -10.749 -1.110 -6.595 1.00 79.75 88 PHE A C 1
ATOM 706 O O . PHE A 1 88 ? -10.372 -1.923 -5.752 1.00 79.75 88 PHE A O 1
ATOM 713 N N . ASN A 1 89 ? -10.194 0.101 -6.714 1.00 85.12 89 ASN A N 1
ATOM 714 C CA . ASN A 1 89 ? -9.200 0.569 -5.754 1.00 85.12 89 ASN A CA 1
ATOM 715 C C . ASN A 1 89 ? -9.802 0.717 -4.346 1.00 85.12 89 ASN A C 1
ATOM 717 O O . ASN A 1 89 ? -11.001 0.961 -4.184 1.00 85.12 89 ASN A O 1
ATOM 721 N N . VAL A 1 90 ? -8.960 0.544 -3.328 1.00 84.62 90 VAL A N 1
ATOM 722 C CA . VAL A 1 90 ? -9.357 0.663 -1.922 1.00 84.62 90 VAL A CA 1
ATOM 723 C C . VAL A 1 90 ? -8.373 1.565 -1.198 1.00 84.62 90 VAL A C 1
ATOM 725 O O . VAL A 1 90 ? -7.230 1.180 -0.974 1.00 84.62 90 VAL A O 1
ATOM 728 N N . GLU A 1 91 ? -8.827 2.739 -0.781 1.00 89.19 91 GLU A N 1
ATOM 729 C CA . GLU A 1 91 ? -8.067 3.621 0.103 1.00 89.19 91 GLU A CA 1
ATOM 730 C C . GLU A 1 91 ? -8.339 3.276 1.568 1.00 89.19 91 GLU A C 1
ATOM 732 O O . GLU A 1 91 ? -9.489 3.191 2.008 1.00 89.19 91 GLU A O 1
ATOM 737 N N . LEU A 1 92 ? -7.273 3.088 2.343 1.00 86.81 92 LEU A N 1
ATOM 738 C CA . LEU A 1 92 ? -7.352 2.762 3.761 1.00 86.81 92 LEU A CA 1
ATOM 739 C C . LEU A 1 92 ? -6.470 3.717 4.565 1.00 86.81 92 LEU A C 1
ATOM 741 O O . LEU A 1 92 ? -5.263 3.784 4.318 1.00 86.81 92 LEU A O 1
ATOM 745 N N . PRO A 1 93 ? -7.024 4.406 5.583 1.00 88.25 93 PRO A N 1
ATOM 746 C CA . PRO A 1 93 ? -6.206 5.082 6.581 1.00 88.25 93 PRO A CA 1
ATOM 747 C C . PRO A 1 93 ? -5.229 4.093 7.214 1.00 88.25 93 PRO A C 1
ATOM 749 O O . PRO A 1 93 ? -5.602 2.943 7.473 1.00 88.25 93 PRO A O 1
ATOM 752 N N . MET A 1 94 ? -4.012 4.545 7.511 1.00 83.31 94 MET A N 1
ATOM 753 C CA . MET A 1 94 ? -2.937 3.646 7.939 1.00 83.31 94 MET A CA 1
ATOM 754 C C . MET A 1 94 ? -3.315 2.804 9.166 1.00 83.31 94 MET A C 1
ATOM 756 O O . MET A 1 94 ? -3.192 1.580 9.158 1.00 83.31 94 MET A O 1
ATOM 760 N N . ASP A 1 95 ? -3.910 3.440 10.176 1.00 81.44 95 ASP A N 1
ATOM 761 C CA . ASP A 1 95 ? -4.385 2.764 11.388 1.00 81.44 95 ASP A CA 1
ATOM 762 C C . ASP A 1 95 ? -5.425 1.673 11.112 1.00 81.44 95 ASP A C 1
ATOM 764 O O . ASP A 1 95 ? -5.540 0.710 11.870 1.00 81.44 95 ASP A O 1
ATOM 768 N N . SER A 1 96 ? -6.227 1.835 10.057 1.00 84.44 96 SER A N 1
ATOM 769 C CA . SER A 1 96 ? -7.228 0.841 9.662 1.00 84.44 96 SER A CA 1
ATOM 770 C C . SER A 1 96 ? -6.576 -0.323 8.931 1.00 84.44 96 SER A C 1
ATOM 772 O O . SER A 1 96 ? -6.914 -1.469 9.211 1.00 84.44 96 SER A O 1
ATOM 774 N N . PHE A 1 97 ? -5.606 -0.042 8.058 1.00 81.81 97 PHE A N 1
ATOM 775 C CA . PHE A 1 97 ? -4.848 -1.071 7.355 1.00 81.81 97 PHE A CA 1
ATOM 776 C C . PHE A 1 97 ? -4.080 -1.979 8.324 1.00 81.81 97 PHE A C 1
ATOM 778 O O . PHE A 1 97 ? -4.221 -3.198 8.271 1.00 81.81 97 PHE A O 1
ATOM 785 N N . LEU A 1 98 ? -3.353 -1.401 9.285 1.00 76.69 98 LEU A N 1
ATOM 786 C CA . LEU A 1 98 ? -2.581 -2.172 10.268 1.00 76.69 98 LEU A CA 1
ATOM 787 C C . LEU A 1 98 ? -3.458 -3.061 11.166 1.00 76.69 98 LEU A C 1
ATOM 789 O O . LEU A 1 98 ? -2.988 -4.078 11.671 1.00 76.69 98 LEU A O 1
ATOM 793 N N . LYS A 1 99 ? -4.735 -2.708 11.368 1.00 79.12 99 LYS A N 1
ATOM 794 C CA . LYS A 1 99 ? -5.690 -3.537 12.124 1.00 79.12 99 LYS A CA 1
ATOM 795 C C . LYS A 1 99 ? -6.136 -4.791 11.372 1.00 79.12 99 LYS A C 1
ATOM 797 O O . LYS A 1 99 ? -6.616 -5.703 12.028 1.00 79.12 99 LYS A O 1
ATOM 802 N N . ILE A 1 100 ? -5.990 -4.855 10.045 1.00 72.06 100 ILE A N 1
ATOM 803 C CA . ILE A 1 100 ? -6.375 -6.037 9.248 1.00 72.06 100 ILE A CA 1
ATOM 804 C C . ILE A 1 100 ? -5.496 -7.248 9.596 1.00 72.06 100 ILE A C 1
ATOM 806 O O . ILE A 1 100 ? -5.953 -8.383 9.507 1.00 72.06 100 ILE A O 1
ATOM 810 N N . PHE A 1 101 ? -4.254 -7.001 10.017 1.00 65.88 101 PHE A N 1
ATOM 811 C CA . PHE A 1 101 ? -3.250 -8.028 10.306 1.00 65.88 101 PHE A CA 1
ATOM 812 C C . PHE A 1 101 ? -3.091 -8.341 11.805 1.00 65.88 101 PHE A C 1
ATOM 814 O O . PHE A 1 101 ? -2.156 -9.049 12.178 1.00 65.88 101 PHE A O 1
ATOM 821 N N . LYS A 1 102 ? -3.955 -7.786 12.665 1.00 63.44 102 LYS A N 1
ATOM 822 C CA . LYS A 1 102 ? -4.014 -8.087 14.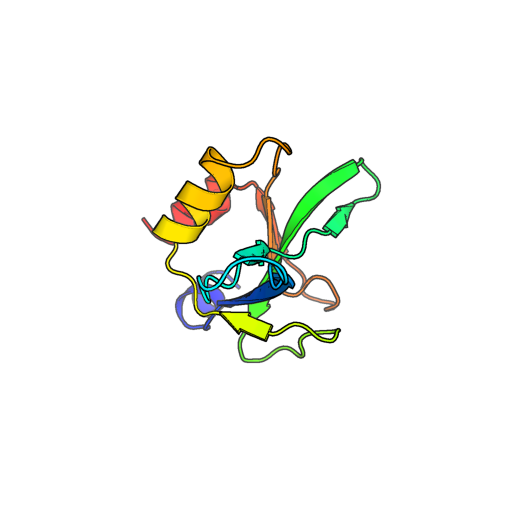105 1.00 63.44 102 LYS A CA 1
ATOM 823 C C . LYS A 1 102 ? -5.079 -9.136 14.388 1.00 63.44 102 LYS A C 1
ATOM 825 O O . LYS A 1 102 ? -4.821 -9.972 15.279 1.00 63.44 102 LYS A O 1
#

pLDDT: mean 73.41, std 12.31, range [49.94, 92.06]

Foldseek 3Di:
DLVVVVPWQKWFFWDWDAPPPDPPRDIDTHTDWDADPVRAIAGEIETPPADDPDPTDIDRDDLVRVVVNCVPDPDNHQFYWYNPVDPPIDTDGNVRVSVSVD

Secondary structure (DSSP, 8-state):
-HHHHHHSPEEEEEEEEE-TTSS---EEEEE--EE-TT--EEEEEEETTSPPPSS-EEE---HHHHHHHHHT-SS-EEEEEESTTSTT-EEEEHHHHHHHT-